Protein AF-A0A447JJH2-F1 (afdb_monomer_lite)

Organism: NCBI:txid1962639

Sequence (169 aa):
MGEGSPFNAASRIVVDKERYEVIAGVNIPMLVETFMARDDDPSFDELVALAVETGREGVKALKAETGRKSRASASRRRAKSGRTGKTDGPNDYMVIGLARIDDRLIHGQVATRWTKETNVSRIIVVSDEVAADTVRKTLLTQVAPPGVTAHVVDVAKMIRVYNNPKIRR

Secondary structure (DSSP, 8-state):
-----HHHHHHHHHTT-TT-----S--HHHHHHHHHHGGG---HHHHHHHHHHHHHHT---TTTSS-----------------------S--S---S-----TT-S-HHHHHHHHHHHT-SEEEEE-HHHHH-HHHHHHHHHTPPTT-EEEEE-HHHHHHHHT-GGG--

Radius of gyration: 22.69 Å; chains: 1; bounding box: 54×51×57 Å

InterPro domains:
  IPR004701 Phosphotransferase system, mannose-type IIA component [PF03610] (1-50)
  IPR004701 Phosphotransferase system, mannose-type IIA component [PS51096] (1-59)
  IPR004720 Phosphotransferase system, sorbose subfamily IIB component [PF03830] (96-167)
  IPR004720 Phosphotransferase system, sorbose subfamily IIB component [PS51101] (92-169)
  IPR036662 Phosphotransferase system, mannose-type IIA component superfamily [G3DSA:3.40.50.510] (1-67)
  IPR036662 Phosphotransferase system, mannose-type IIA component superfamily [SSF53062] (2-64)
  IPR036667 Phosphotransferase system, sorbose subfamily IIB component superfamily [G3DSA:3.40.35.10] (91-169)
  IPR036667 Phosphotransferase system, sorbose subfamily IIB component superfamily [SSF52728] (94-167)
  IPR051471 Bacterial PTS system sugar-specific components [PTHR33799] (4-134)

Structure (mmCIF, N/CA/C/O backbone):
data_AF-A0A447JJH2-F1
#
_entry.id   AF-A0A447JJH2-F1
#
loop_
_atom_site.group_PDB
_atom_site.id
_atom_site.type_symbol
_atom_site.label_atom_id
_atom_site.label_alt_id
_atom_site.label_comp_id
_atom_site.label_asym_id
_atom_site.label_entity_id
_atom_site.label_seq_id
_atom_site.pdbx_PDB_ins_code
_atom_site.Cartn_x
_atom_site.Cartn_y
_atom_site.Cartn_z
_atom_site.occupancy
_atom_site.B_iso_or_equiv
_atom_site.auth_seq_id
_atom_site.auth_comp_id
_atom_site.auth_asym_id
_atom_site.auth_atom_id
_atom_site.pdbx_PDB_model_num
ATOM 1 N N . MET A 1 1 ? 24.616 -3.544 -2.558 1.00 40.91 1 MET A N 1
ATOM 2 C CA . MET A 1 1 ? 24.783 -2.644 -3.723 1.00 40.91 1 MET A CA 1
ATOM 3 C C . MET A 1 1 ? 23.433 -1.981 -3.942 1.00 40.91 1 MET A C 1
ATOM 5 O O . MET A 1 1 ? 22.454 -2.704 -4.018 1.00 40.91 1 MET A O 1
ATOM 9 N N . GLY A 1 2 ? 23.353 -0.654 -3.832 1.00 50.44 2 GLY A N 1
ATOM 10 C CA . GLY A 1 2 ? 22.104 0.053 -3.523 1.00 50.44 2 GLY A CA 1
ATOM 11 C C . GLY A 1 2 ? 20.998 -0.124 -4.564 1.00 50.44 2 GLY A C 1
ATOM 12 O O . GLY A 1 2 ? 21.168 0.253 -5.723 1.00 50.44 2 GLY A O 1
ATOM 13 N N . GLU A 1 3 ? 19.850 -0.643 -4.132 1.00 48.28 3 GLU A N 1
ATOM 14 C CA . GLU A 1 3 ? 18.594 -0.515 -4.868 1.00 48.28 3 GLU A CA 1
ATOM 15 C C . GLU A 1 3 ? 18.238 0.973 -4.940 1.00 48.28 3 GLU A C 1
ATOM 17 O O . GLU A 1 3 ? 17.760 1.583 -3.984 1.00 48.28 3 GLU A O 1
ATOM 22 N N . GLY A 1 4 ? 18.555 1.595 -6.075 1.00 58.91 4 GLY A N 1
ATOM 23 C CA . GLY A 1 4 ? 18.011 2.904 -6.411 1.00 58.91 4 GLY A CA 1
ATOM 24 C C . GLY A 1 4 ? 16.484 2.839 -6.491 1.00 58.91 4 GLY A C 1
ATOM 25 O O . GLY A 1 4 ? 15.917 1.763 -6.668 1.00 58.91 4 GLY A O 1
ATOM 26 N N . SER A 1 5 ? 15.828 4.000 -6.394 1.00 79.38 5 SER A N 1
ATOM 27 C CA . SER A 1 5 ? 14.392 4.152 -6.687 1.00 79.38 5 SER A CA 1
ATOM 28 C C . SER A 1 5 ? 13.986 3.319 -7.917 1.00 79.38 5 SER A C 1
ATOM 30 O O . SER A 1 5 ? 14.787 3.250 -8.854 1.00 79.38 5 SER A O 1
ATOM 32 N N . PRO A 1 6 ? 12.768 2.741 -7.979 1.00 79.12 6 PRO A N 1
ATOM 33 C CA . PRO A 1 6 ? 12.271 2.042 -9.167 1.00 79.12 6 PRO A CA 1
ATOM 34 C C . PRO A 1 6 ? 12.514 2.810 -10.473 1.00 79.12 6 PRO A C 1
ATOM 36 O O . PRO A 1 6 ? 12.850 2.205 -11.484 1.00 79.12 6 PRO A O 1
ATOM 39 N N . PHE A 1 7 ? 12.456 4.147 -10.422 1.00 83.06 7 PHE A N 1
ATOM 40 C CA . PHE A 1 7 ? 12.851 5.020 -11.526 1.00 83.06 7 PHE A CA 1
ATOM 41 C C . PHE A 1 7 ? 14.326 4.840 -11.915 1.00 83.06 7 PHE A C 1
ATOM 43 O O . PHE A 1 7 ? 14.614 4.488 -13.046 1.00 83.06 7 PHE A O 1
ATOM 50 N N . ASN A 1 8 ? 15.262 4.965 -10.970 1.00 81.88 8 ASN A N 1
ATOM 51 C CA . ASN A 1 8 ? 16.701 4.792 -11.217 1.00 81.88 8 ASN A CA 1
ATOM 52 C C . ASN A 1 8 ? 17.061 3.374 -11.690 1.00 81.88 8 ASN A C 1
ATOM 54 O O . ASN A 1 8 ? 18.052 3.190 -12.396 1.00 81.88 8 ASN A O 1
ATOM 58 N N . ALA A 1 9 ? 16.300 2.363 -11.263 1.00 83.38 9 ALA A N 1
ATOM 59 C CA . ALA A 1 9 ? 16.456 0.997 -11.747 1.00 83.38 9 ALA A CA 1
ATOM 60 C C . ALA A 1 9 ? 15.961 0.852 -13.195 1.00 83.38 9 ALA A C 1
ATOM 62 O O . ALA A 1 9 ? 16.677 0.283 -14.016 1.00 83.38 9 ALA A O 1
ATOM 63 N 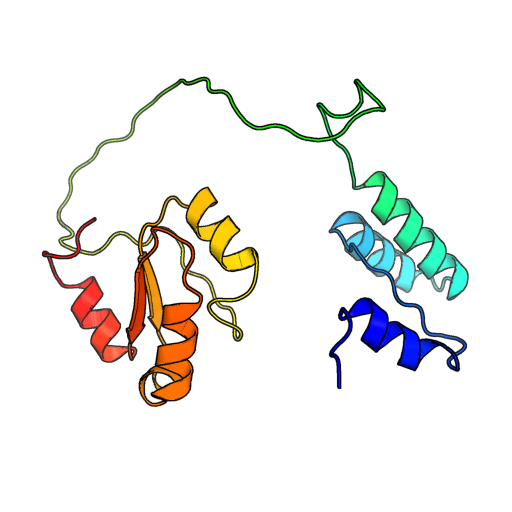N . ALA A 1 10 ? 14.793 1.417 -13.512 1.00 84.00 10 ALA A N 1
ATOM 64 C CA . ALA A 1 10 ? 14.213 1.405 -14.851 1.00 84.00 10 ALA A CA 1
ATOM 65 C C . ALA A 1 10 ? 15.017 2.252 -15.852 1.00 84.00 10 ALA A C 1
ATOM 67 O O . ALA A 1 10 ? 15.236 1.803 -16.973 1.00 84.00 10 ALA A O 1
ATOM 68 N N . SER A 1 11 ? 15.543 3.415 -15.449 1.00 84.75 11 SER A N 1
ATOM 69 C CA . SER A 1 11 ? 16.328 4.293 -16.328 1.00 84.75 11 SER A CA 1
ATOM 70 C C . SER A 1 11 ? 17.536 3.576 -16.923 1.00 84.75 11 SER A C 1
ATOM 72 O O . SER A 1 11 ? 17.813 3.750 -18.100 1.00 84.75 11 SER A O 1
ATOM 74 N N . ARG A 1 12 ? 18.211 2.706 -16.155 1.00 83.00 12 ARG A N 1
ATOM 75 C CA . ARG A 1 12 ? 19.359 1.917 -16.644 1.00 83.00 12 ARG A CA 1
ATOM 76 C C . ARG A 1 12 ? 19.000 0.912 -17.740 1.00 83.00 12 ARG A C 1
ATOM 78 O O . ARG A 1 12 ? 19.875 0.517 -18.493 1.00 83.00 12 ARG A O 1
ATOM 85 N N . ILE A 1 13 ? 17.745 0.474 -17.798 1.00 83.25 13 ILE A N 1
ATOM 86 C CA . ILE A 1 13 ? 17.260 -0.517 -18.769 1.00 83.25 13 ILE A CA 1
ATOM 87 C C . ILE A 1 13 ? 16.830 0.163 -20.076 1.00 83.25 13 ILE A C 1
ATOM 89 O O . ILE A 1 13 ? 16.805 -0.479 -21.126 1.00 83.25 13 ILE A O 1
ATOM 93 N N . VAL A 1 14 ? 16.475 1.446 -20.004 1.00 86.44 14 VAL A N 1
ATOM 94 C CA . VAL A 1 14 ? 15.892 2.201 -21.117 1.00 86.44 14 VAL A CA 1
ATOM 95 C C . VAL A 1 14 ? 16.936 2.949 -21.951 1.00 86.44 14 VAL A C 1
ATOM 97 O O . VAL A 1 14 ? 16.672 3.191 -23.121 1.00 86.44 14 VAL A O 1
ATOM 100 N N . VAL A 1 15 ? 18.136 3.218 -21.411 1.00 78.56 15 VAL A N 1
ATOM 101 C CA . VAL A 1 15 ? 19.206 3.977 -22.104 1.00 78.56 15 VAL A CA 1
ATOM 102 C C . VAL A 1 15 ? 19.483 3.486 -23.532 1.00 78.56 15 VAL A C 1
ATOM 104 O O . VAL A 1 15 ? 19.649 4.310 -24.423 1.00 78.56 15 VAL A O 1
ATOM 107 N N . ASP A 1 16 ? 19.477 2.171 -23.762 1.00 81.06 16 ASP A N 1
ATOM 108 C CA . ASP A 1 16 ? 19.840 1.574 -25.057 1.00 81.06 16 ASP A CA 1
ATOM 109 C C . ASP A 1 16 ? 18.623 1.058 -25.852 1.00 81.06 16 ASP A C 1
ATOM 111 O O . ASP A 1 16 ? 18.748 0.160 -26.689 1.00 81.06 16 ASP A O 1
ATOM 115 N N . LYS A 1 17 ? 17.413 1.559 -25.567 1.00 85.44 17 LYS A N 1
ATOM 116 C CA . LYS A 1 17 ? 16.177 1.084 -26.203 1.00 85.44 17 LYS A CA 1
ATOM 117 C C . LYS A 1 17 ? 15.364 2.224 -26.808 1.00 85.44 17 LYS A C 1
ATOM 119 O O . LYS A 1 17 ? 14.672 2.943 -26.103 1.00 85.44 17 LYS A O 1
ATOM 124 N N . GLU A 1 18 ? 15.343 2.285 -28.137 1.00 82.81 18 GLU A N 1
ATOM 125 C CA . GLU A 1 18 ? 14.717 3.373 -28.910 1.00 82.81 18 GLU A CA 1
ATOM 126 C C . GLU A 1 18 ? 13.196 3.535 -28.726 1.00 82.81 18 GLU A C 1
ATOM 128 O O . GLU A 1 18 ? 12.665 4.598 -29.011 1.00 82.81 18 GLU A O 1
ATOM 133 N N . ARG A 1 19 ? 12.473 2.502 -28.272 1.00 88.69 19 ARG A N 1
ATOM 134 C CA . ARG A 1 19 ? 11.003 2.547 -28.079 1.00 88.69 19 ARG A CA 1
ATOM 135 C C . ARG A 1 19 ? 10.579 2.350 -26.629 1.00 88.69 19 ARG A C 1
ATOM 137 O O . ARG A 1 19 ? 9.601 1.658 -26.345 1.00 88.69 19 ARG A O 1
ATOM 144 N N . TYR A 1 20 ? 11.397 2.833 -25.705 1.00 91.50 20 TYR A N 1
ATOM 145 C CA . TYR A 1 20 ? 11.160 2.710 -24.276 1.00 91.50 20 TYR A CA 1
ATOM 146 C C . TYR A 1 20 ? 11.325 4.085 -23.636 1.00 91.50 20 TYR A C 1
ATOM 148 O O . TYR A 1 20 ? 12.248 4.818 -23.960 1.00 91.50 20 TYR A O 1
ATOM 156 N N . GLU A 1 21 ? 10.434 4.414 -22.706 1.00 92.81 21 GLU A N 1
ATOM 157 C CA . GLU A 1 21 ? 10.499 5.632 -21.902 1.00 92.81 21 GLU A CA 1
ATOM 158 C C . GLU A 1 21 ? 10.053 5.295 -20.473 1.00 92.81 21 GLU A C 1
ATOM 160 O O . GLU A 1 21 ? 9.203 4.424 -20.257 1.00 92.81 21 GLU A O 1
ATOM 165 N N . VAL A 1 22 ? 10.647 5.958 -19.482 1.00 91.88 22 VAL A N 1
ATOM 166 C CA . VAL A 1 22 ? 10.318 5.802 -18.064 1.00 91.88 22 VAL A CA 1
ATOM 167 C C . VAL A 1 22 ? 9.690 7.088 -17.550 1.00 91.88 22 VAL A C 1
ATOM 169 O O . VAL A 1 22 ? 10.373 8.065 -17.254 1.00 91.88 22 VAL A O 1
ATOM 172 N N . ILE A 1 23 ? 8.380 7.054 -17.322 1.00 90.06 23 ILE A N 1
ATOM 173 C CA . ILE A 1 23 ? 7.645 8.168 -16.719 1.00 90.06 23 ILE A CA 1
ATOM 174 C C . ILE A 1 23 ? 7.321 7.825 -15.261 1.00 90.06 23 ILE A C 1
ATOM 176 O O . ILE A 1 23 ? 6.714 6.797 -14.957 1.00 90.06 23 ILE A O 1
ATOM 180 N N . ALA A 1 24 ? 7.731 8.692 -14.334 1.00 89.06 24 ALA A N 1
ATOM 181 C CA . ALA A 1 24 ? 7.374 8.598 -12.920 1.00 89.06 24 ALA A CA 1
ATOM 182 C C . ALA A 1 24 ? 6.208 9.538 -12.574 1.00 89.06 24 ALA A C 1
ATOM 184 O O . ALA A 1 24 ? 5.974 10.534 -13.250 1.00 89.06 24 ALA A O 1
ATOM 185 N N . GLY A 1 25 ? 5.504 9.256 -11.473 1.00 88.56 25 GLY A N 1
ATOM 186 C CA . GLY A 1 25 ? 4.407 10.117 -11.006 1.00 88.56 25 GLY A CA 1
ATOM 187 C C . GLY A 1 25 ? 3.087 9.921 -11.757 1.00 88.56 25 GLY A C 1
ATOM 188 O O . GLY A 1 25 ? 2.289 10.851 -11.837 1.00 88.56 25 GLY A O 1
ATOM 189 N N . VAL A 1 26 ? 2.865 8.713 -12.282 1.00 91.25 26 VAL A N 1
ATOM 190 C CA . VAL A 1 26 ? 1.656 8.312 -13.014 1.00 91.25 26 VAL A CA 1
ATOM 191 C C . VAL A 1 26 ? 0.376 8.647 -12.241 1.00 91.25 26 VAL A C 1
ATOM 193 O O . VAL A 1 26 ? 0.283 8.432 -11.028 1.00 91.25 26 VAL A O 1
ATOM 196 N N . ASN A 1 27 ? -0.632 9.138 -12.962 1.00 90.38 27 ASN A N 1
ATOM 197 C CA . ASN A 1 27 ? -1.968 9.416 -12.444 1.00 90.38 27 ASN A CA 1
ATOM 198 C C . ASN A 1 27 ? -3.061 8.920 -13.408 1.00 90.38 27 ASN A C 1
ATOM 200 O O . ASN A 1 27 ? -2.769 8.442 -14.500 1.00 90.38 27 ASN A O 1
ATOM 204 N N . ILE A 1 28 ? -4.323 8.971 -12.968 1.00 92.56 28 ILE A N 1
ATOM 205 C CA . ILE A 1 28 ? -5.451 8.404 -13.725 1.00 92.56 28 ILE A CA 1
ATOM 206 C C . ILE A 1 28 ? -5.643 9.085 -15.094 1.00 92.56 28 ILE A C 1
ATOM 208 O O . ILE A 1 28 ? -5.740 8.340 -16.064 1.00 92.56 28 ILE A O 1
ATOM 212 N N . PRO A 1 29 ? -5.653 10.431 -15.219 1.00 83.88 29 PRO A N 1
ATOM 213 C CA . PRO A 1 29 ? -5.748 11.093 -16.525 1.00 83.88 29 PRO A CA 1
ATOM 214 C C . PRO A 1 29 ? -4.679 10.628 -17.514 1.00 83.88 29 PRO A C 1
ATOM 216 O O . PRO A 1 29 ? -5.019 10.235 -18.621 1.00 83.88 29 PRO A O 1
ATOM 219 N N . MET A 1 30 ? -3.416 10.554 -17.078 1.00 93.38 30 MET A N 1
ATOM 220 C CA . MET A 1 30 ? -2.322 10.023 -17.895 1.00 93.38 30 MET A CA 1
ATOM 221 C C . MET A 1 30 ? -2.626 8.612 -18.415 1.00 93.38 30 MET A C 1
ATOM 223 O O . MET A 1 30 ? -2.492 8.352 -19.602 1.00 93.38 30 MET A O 1
ATOM 227 N N . LEU A 1 31 ? -3.064 7.693 -17.548 1.00 93.12 31 LEU A N 1
ATOM 228 C CA . LEU A 1 31 ? -3.338 6.311 -17.961 1.00 93.12 31 LEU A CA 1
ATOM 229 C C . LEU A 1 31 ? -4.517 6.197 -18.929 1.00 93.12 31 LEU A C 1
ATOM 231 O O . LEU A 1 31 ? -4.459 5.392 -19.853 1.00 93.12 31 LEU A O 1
ATOM 235 N N . VAL A 1 32 ? -5.586 6.959 -18.694 1.00 82.94 32 VAL A N 1
ATOM 236 C CA . VAL A 1 32 ? -6.797 6.908 -19.520 1.00 82.94 32 VAL A CA 1
ATOM 237 C C . VAL A 1 32 ? -6.518 7.491 -20.902 1.00 82.94 32 VAL A C 1
ATOM 239 O O . VAL A 1 32 ? -6.773 6.817 -21.894 1.00 82.94 32 VAL A O 1
ATOM 242 N N . GLU A 1 33 ? -5.923 8.681 -20.969 1.00 81.06 33 GLU A N 1
ATOM 243 C CA . GLU A 1 33 ? -5.652 9.367 -22.237 1.00 81.06 33 GLU A CA 1
ATOM 244 C C . GLU A 1 33 ? -4.609 8.621 -23.077 1.00 81.06 33 GLU A C 1
ATOM 246 O O . GLU A 1 33 ? -4.831 8.379 -24.260 1.00 81.06 33 GLU A O 1
ATOM 251 N N . THR A 1 34 ? -3.508 8.152 -22.473 1.00 89.88 34 THR A N 1
ATOM 252 C CA . THR A 1 34 ? -2.508 7.346 -23.197 1.00 89.88 34 THR A CA 1
ATOM 253 C C . THR A 1 34 ? -3.091 6.023 -23.702 1.00 89.88 34 THR A C 1
ATOM 255 O O . THR A 1 34 ? -2.720 5.569 -24.781 1.00 89.88 34 THR A O 1
ATOM 258 N N . PHE A 1 35 ? -4.000 5.389 -22.952 1.00 90.44 35 PHE A N 1
ATOM 259 C CA . PHE A 1 35 ? -4.642 4.148 -23.393 1.00 90.44 35 PHE A CA 1
ATOM 260 C C . PHE A 1 35 ? -5.642 4.381 -24.529 1.00 90.44 35 PHE A C 1
ATOM 262 O O . PHE A 1 35 ? -5.692 3.567 -25.444 1.00 90.44 35 PHE A O 1
ATOM 269 N N . MET A 1 36 ? -6.407 5.475 -24.481 1.00 79.50 36 MET A N 1
ATOM 270 C CA . MET A 1 36 ? -7.360 5.835 -25.534 1.00 79.50 36 MET A CA 1
ATOM 271 C C . MET A 1 36 ? -6.648 6.240 -26.825 1.00 79.50 36 MET A C 1
ATOM 273 O O . MET A 1 36 ? -6.976 5.717 -27.882 1.00 79.50 36 MET A O 1
ATOM 277 N N . ALA A 1 37 ? -5.624 7.092 -26.732 1.00 81.69 37 ALA A N 1
ATOM 278 C CA . ALA A 1 37 ? -4.876 7.557 -27.897 1.00 81.69 37 ALA A CA 1
ATOM 279 C C . ALA A 1 37 ? -4.093 6.439 -28.594 1.00 81.69 37 ALA A C 1
ATOM 281 O O . ALA A 1 37 ? -3.826 6.531 -29.784 1.00 81.69 37 ALA A O 1
ATOM 282 N N . ARG A 1 38 ? -3.728 5.365 -27.882 1.00 88.06 38 ARG A N 1
ATOM 283 C CA . ARG A 1 38 ? -3.007 4.226 -28.469 1.00 88.06 38 ARG A CA 1
ATOM 284 C C . ARG A 1 38 ? -3.748 3.606 -29.658 1.00 88.06 38 ARG A C 1
ATOM 286 O O . ARG A 1 38 ? -3.097 3.095 -30.563 1.00 88.06 38 ARG A O 1
ATOM 293 N N . ASP A 1 39 ? -5.077 3.612 -29.639 1.00 85.31 39 ASP A N 1
ATOM 294 C CA . ASP A 1 39 ? -5.879 2.954 -30.671 1.00 85.31 39 ASP A CA 1
ATOM 295 C C . ASP A 1 39 ? -5.977 3.801 -31.968 1.00 85.31 39 ASP A C 1
ATOM 297 O O . ASP A 1 39 ? -6.411 3.282 -32.996 1.00 85.31 39 ASP A O 1
ATOM 301 N N . ASP A 1 40 ? -5.482 5.048 -31.950 1.00 82.88 40 ASP A N 1
ATOM 302 C CA . ASP A 1 40 ? -5.451 5.992 -33.084 1.00 82.88 40 ASP A CA 1
ATOM 303 C C . ASP A 1 40 ? -4.101 6.003 -33.850 1.00 82.88 40 ASP A C 1
ATOM 305 O O . ASP A 1 40 ? -3.798 6.949 -34.575 1.00 82.88 40 ASP A O 1
ATOM 309 N N . ASP A 1 41 ? -3.278 4.961 -33.681 1.00 84.69 41 ASP A N 1
ATOM 310 C CA . ASP A 1 41 ? -1.937 4.782 -34.286 1.00 84.69 41 ASP A CA 1
ATOM 311 C C . ASP A 1 41 ? -0.958 5.984 -34.165 1.00 84.69 41 ASP A C 1
ATOM 313 O O . ASP A 1 41 ? -0.305 6.364 -35.142 1.00 84.69 41 ASP A O 1
ATOM 317 N N . PRO A 1 42 ? -0.813 6.611 -32.981 1.00 87.44 42 PRO A N 1
ATOM 318 C CA . PRO A 1 42 ? 0.171 7.667 -32.766 1.00 87.44 42 PRO A CA 1
ATOM 319 C C . PRO A 1 42 ? 1.603 7.120 -32.793 1.00 87.44 42 PRO A C 1
ATOM 321 O O . PRO A 1 42 ? 1.879 5.970 -32.430 1.00 87.44 42 PRO A O 1
ATOM 324 N N . SER A 1 43 ? 2.558 7.982 -33.135 1.00 94.06 43 SER A N 1
ATOM 325 C CA . SER A 1 43 ? 3.973 7.668 -32.956 1.00 94.06 43 SER A CA 1
ATOM 326 C C . SER A 1 43 ? 4.332 7.518 -31.471 1.00 94.06 43 SER A C 1
ATOM 328 O O . SER A 1 43 ? 3.649 8.008 -30.567 1.00 94.06 43 SER A O 1
ATOM 330 N N . PHE A 1 44 ? 5.447 6.835 -31.202 1.00 93.19 44 PHE A N 1
ATOM 331 C CA . PHE A 1 44 ? 5.935 6.629 -29.838 1.00 93.19 44 PHE A CA 1
ATOM 332 C C . PHE A 1 44 ? 6.171 7.957 -29.098 1.00 93.19 44 PHE A C 1
ATOM 334 O O . PHE A 1 44 ? 5.742 8.107 -27.953 1.00 93.19 44 PHE A O 1
ATOM 341 N N . ASP A 1 45 ? 6.784 8.932 -29.771 1.00 93.50 45 ASP A N 1
ATOM 342 C CA . ASP A 1 45 ? 7.077 10.247 -29.194 1.00 93.50 45 ASP A CA 1
ATOM 343 C C . ASP A 1 45 ? 5.795 11.044 -28.905 1.00 93.50 45 ASP A C 1
ATOM 345 O O . ASP A 1 45 ? 5.706 11.724 -27.881 1.00 93.50 45 ASP A O 1
ATOM 349 N N . GLU A 1 46 ? 4.769 10.915 -29.754 1.00 89.12 46 GLU A N 1
ATOM 350 C CA . GLU A 1 46 ? 3.454 11.531 -29.535 1.00 89.12 46 GLU A CA 1
ATOM 351 C C . GLU A 1 46 ? 2.745 10.939 -28.310 1.00 89.12 46 GLU A C 1
ATOM 353 O O . GLU A 1 46 ? 2.200 11.685 -27.494 1.00 89.12 46 GLU A O 1
ATOM 358 N N . LEU A 1 47 ? 2.815 9.617 -28.112 1.00 92.25 47 LEU A N 1
ATOM 359 C CA . LEU A 1 47 ? 2.273 8.968 -26.911 1.00 92.25 47 LEU A CA 1
ATOM 360 C C . LEU A 1 47 ? 2.990 9.410 -25.633 1.00 92.25 47 LEU A C 1
ATOM 362 O O . LEU A 1 47 ? 2.340 9.630 -24.607 1.00 92.25 47 LEU A O 1
ATOM 366 N N . VAL A 1 48 ? 4.318 9.548 -25.681 1.00 95.06 48 VAL A N 1
ATOM 367 C CA . VAL A 1 48 ? 5.119 10.030 -24.546 1.00 95.06 48 VAL A CA 1
ATOM 368 C C . VAL A 1 48 ? 4.760 11.477 -24.211 1.00 95.06 48 VAL A C 1
ATOM 370 O O . VAL A 1 48 ? 4.520 11.793 -23.041 1.00 95.06 48 VAL A O 1
ATOM 373 N N . ALA A 1 49 ? 4.677 12.349 -25.219 1.00 92.56 49 ALA A N 1
ATOM 374 C CA . ALA A 1 49 ? 4.300 13.747 -25.038 1.00 92.56 49 ALA A CA 1
ATOM 375 C C . ALA A 1 49 ? 2.905 13.876 -24.405 1.00 92.56 49 ALA A C 1
ATOM 377 O O . ALA A 1 49 ? 2.758 14.558 -23.386 1.00 92.56 49 ALA A O 1
ATOM 378 N N . LEU A 1 50 ? 1.921 13.138 -24.931 1.00 88.50 50 LEU A N 1
ATOM 379 C CA . LEU A 1 50 ? 0.557 13.104 -24.404 1.00 88.50 50 LEU A CA 1
ATOM 380 C C . LEU A 1 50 ? 0.522 12.631 -22.944 1.00 88.50 50 LEU A C 1
ATOM 382 O O . LEU A 1 50 ? -0.134 13.253 -22.106 1.00 88.50 50 LEU A O 1
ATOM 386 N N . ALA A 1 51 ? 1.243 11.556 -22.611 1.00 92.56 51 ALA A N 1
ATOM 387 C CA . ALA A 1 51 ? 1.306 11.033 -21.246 1.00 92.56 51 ALA A CA 1
ATOM 388 C C . ALA A 1 51 ? 1.858 12.079 -20.259 1.00 92.56 51 ALA A C 1
ATOM 390 O O . ALA A 1 51 ? 1.308 12.287 -19.173 1.00 92.56 51 ALA A O 1
ATOM 391 N N . VAL A 1 52 ? 2.940 12.773 -20.627 1.00 95.62 52 VAL A N 1
ATOM 392 C CA . VAL A 1 52 ? 3.557 13.801 -19.775 1.00 95.62 52 VAL A CA 1
ATOM 393 C C . VAL A 1 52 ? 2.644 15.018 -19.617 1.00 95.62 52 VAL A C 1
ATOM 395 O O . VAL A 1 52 ? 2.521 15.542 -18.506 1.00 95.62 52 VAL A O 1
ATOM 398 N N . GLU A 1 53 ? 2.006 15.473 -20.693 1.00 89.38 53 GLU A N 1
ATOM 399 C CA . GLU A 1 53 ? 1.114 16.635 -20.687 1.00 89.38 53 GLU A CA 1
ATOM 400 C C . GLU A 1 53 ? -0.127 16.389 -19.823 1.00 89.38 53 GLU A C 1
ATOM 402 O O . GLU A 1 53 ? -0.321 17.067 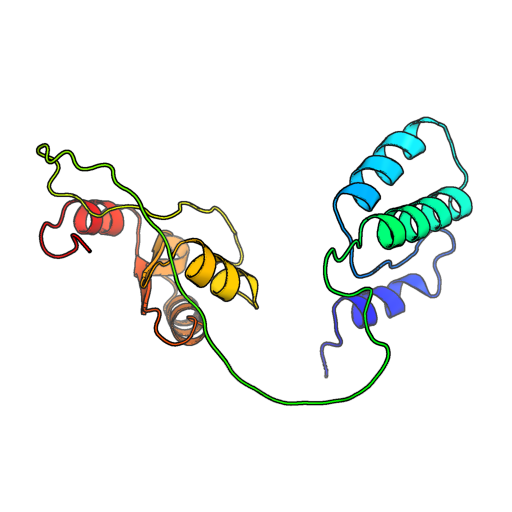-18.809 1.00 89.38 53 GLU A O 1
ATOM 407 N N . THR A 1 54 ? -0.894 15.345 -20.137 1.00 85.06 54 THR A N 1
ATOM 408 C CA . THR A 1 54 ? -2.103 14.950 -19.390 1.00 85.06 54 THR A CA 1
ATOM 409 C C . THR A 1 54 ? -1.786 14.640 -17.926 1.00 85.06 54 THR A C 1
ATOM 411 O O . THR A 1 54 ? -2.524 15.020 -17.010 1.00 85.06 54 THR A O 1
ATOM 414 N N . GLY A 1 55 ? -0.625 14.029 -17.677 1.00 89.69 55 GLY A N 1
ATOM 415 C CA . GLY A 1 55 ? -0.087 13.808 -16.345 1.00 89.69 55 GLY A CA 1
ATOM 416 C C . GLY A 1 55 ? 0.109 15.101 -15.560 1.00 89.69 55 GLY A C 1
ATOM 417 O O . GLY A 1 55 ? -0.280 15.172 -14.394 1.00 89.69 55 GLY A O 1
ATOM 418 N N . ARG A 1 56 ? 0.680 16.141 -16.173 1.00 90.19 56 ARG A N 1
ATOM 419 C CA . ARG A 1 56 ? 0.891 17.446 -15.525 1.00 90.19 56 ARG A CA 1
ATOM 420 C C . ARG A 1 56 ? -0.422 18.182 -15.291 1.00 90.19 56 ARG A C 1
ATOM 422 O O . ARG A 1 56 ? -0.625 18.705 -14.196 1.00 90.19 56 ARG A O 1
ATOM 429 N N . GLU A 1 57 ? -1.316 18.193 -16.273 1.00 83.62 57 GLU A N 1
ATOM 430 C CA . GLU A 1 57 ? -2.620 18.858 -16.171 1.00 83.62 57 GLU A CA 1
ATOM 431 C C . GLU A 1 57 ? -3.550 18.206 -15.144 1.00 83.62 57 GLU A C 1
ATOM 433 O O . GLU A 1 57 ? -4.335 18.891 -14.480 1.00 83.62 57 GLU A O 1
ATOM 438 N N . GLY A 1 58 ? -3.434 16.887 -14.966 1.00 82.12 58 GLY A N 1
ATOM 439 C CA . GLY A 1 58 ? -4.167 16.128 -13.956 1.00 82.12 58 GLY A CA 1
ATOM 440 C C . GLY A 1 58 ? -3.796 16.494 -12.514 1.00 82.12 58 GLY A C 1
ATOM 441 O O . GLY A 1 58 ? -4.557 16.206 -11.586 1.00 82.12 58 GLY A O 1
ATOM 442 N N . VAL A 1 59 ? -2.658 17.160 -12.293 1.00 87.00 59 VAL A N 1
ATOM 443 C CA . VAL A 1 59 ? -2.214 17.601 -10.965 1.00 87.00 59 VAL A CA 1
ATOM 444 C C . VAL A 1 59 ? -2.740 19.007 -10.685 1.00 87.00 59 VAL A C 1
ATOM 446 O O . VAL A 1 59 ? -2.075 20.012 -10.922 1.00 87.00 59 VAL A O 1
ATOM 449 N N . LYS A 1 60 ? -3.949 19.080 -10.119 1.00 79.50 60 LYS A N 1
ATOM 450 C CA . LYS A 1 60 ? -4.571 20.339 -9.685 1.00 79.50 60 LYS A CA 1
ATOM 451 C C . LYS A 1 60 ? -4.644 20.410 -8.169 1.00 79.50 60 LYS A C 1
ATOM 453 O O . LYS A 1 60 ? -5.083 19.475 -7.502 1.00 79.50 60 LYS A O 1
ATOM 458 N N . ALA A 1 61 ? -4.256 21.549 -7.614 1.00 73.25 61 ALA A N 1
ATOM 459 C CA . ALA A 1 61 ? -4.303 21.786 -6.182 1.00 73.25 61 ALA A CA 1
ATOM 460 C C . ALA A 1 61 ? -5.121 23.043 -5.887 1.00 73.25 61 ALA A C 1
ATOM 462 O O . ALA A 1 61 ? -4.625 24.160 -5.976 1.00 73.25 61 ALA A O 1
ATOM 463 N N . LEU A 1 62 ? -6.366 22.839 -5.448 1.00 54.34 62 LEU A N 1
ATOM 464 C CA . LEU A 1 62 ? -7.359 23.889 -5.172 1.00 54.34 62 LEU A CA 1
ATOM 465 C C . LEU A 1 62 ? -6.889 24.971 -4.174 1.00 54.34 62 LEU A C 1
ATOM 467 O O . LEU A 1 62 ? -7.483 26.038 -4.085 1.00 54.34 62 LEU A O 1
ATOM 471 N N . LYS A 1 63 ? -5.841 24.697 -3.389 1.00 64.62 63 LYS A N 1
ATOM 472 C CA . LYS A 1 63 ? -5.291 25.613 -2.375 1.00 64.62 63 LYS A CA 1
ATOM 473 C C . LYS A 1 63 ? -3.807 25.945 -2.563 1.00 64.62 63 LYS A C 1
ATOM 475 O O . LYS A 1 63 ? -3.257 26.647 -1.723 1.00 64.62 63 LYS A O 1
ATOM 480 N N . ALA A 1 64 ? -3.141 25.423 -3.597 1.00 62.12 64 ALA A N 1
ATOM 481 C CA . ALA A 1 64 ? -1.689 25.579 -3.753 1.00 62.12 64 ALA A CA 1
ATOM 482 C C . ALA A 1 64 ? -1.273 26.705 -4.715 1.00 62.12 64 ALA A C 1
ATOM 484 O O . ALA A 1 64 ? -0.082 26.984 -4.825 1.00 62.12 64 ALA A O 1
ATOM 485 N N . GLU A 1 65 ? -2.216 27.385 -5.375 1.00 57.47 65 GLU A N 1
ATOM 486 C CA . GLU A 1 65 ? -1.891 28.504 -6.277 1.00 57.47 65 GLU A CA 1
ATOM 487 C C . GLU A 1 65 ? -1.482 29.796 -5.553 1.00 57.47 65 GLU A C 1
ATOM 489 O O . GLU A 1 65 ? -0.909 30.695 -6.164 1.00 57.47 65 GLU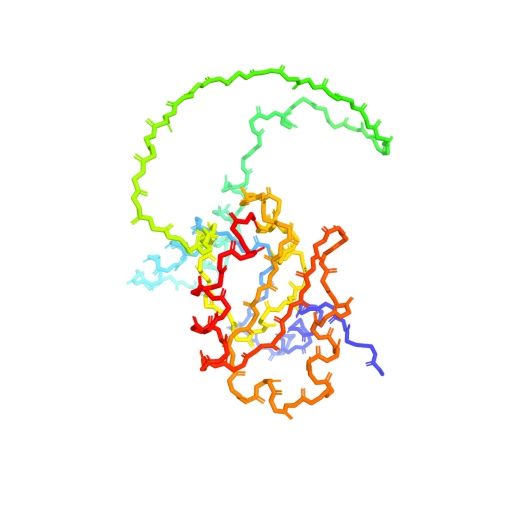 A O 1
ATOM 494 N N . THR A 1 66 ? -1.647 29.885 -4.233 1.00 48.47 66 THR A N 1
ATOM 495 C CA . THR A 1 66 ? -1.080 30.988 -3.451 1.00 48.47 66 THR A CA 1
ATOM 496 C C . THR A 1 66 ? 0.237 30.575 -2.800 1.00 48.47 66 THR A C 1
ATOM 498 O O . THR A 1 66 ? 0.256 30.117 -1.659 1.00 48.47 66 THR A O 1
ATOM 501 N N . GLY A 1 67 ? 1.350 30.794 -3.509 1.00 42.28 67 GLY A N 1
ATOM 502 C CA . GLY A 1 67 ? 2.647 31.035 -2.867 1.00 42.28 67 GLY A CA 1
ATOM 503 C C . GLY A 1 67 ? 3.793 30.101 -3.257 1.00 42.28 67 GLY A C 1
ATOM 504 O O . GLY A 1 67 ? 4.116 29.142 -2.560 1.00 42.28 67 GLY A O 1
ATOM 505 N N . ARG A 1 68 ? 4.546 30.494 -4.289 1.00 47.06 68 ARG A N 1
ATOM 506 C CA . ARG A 1 68 ? 5.975 30.163 -4.381 1.00 47.06 68 ARG A CA 1
ATOM 507 C C . ARG A 1 68 ? 6.717 30.833 -3.208 1.00 47.06 68 ARG A C 1
ATOM 509 O O . ARG A 1 68 ? 6.953 32.034 -3.272 1.00 47.06 68 ARG A O 1
ATOM 516 N N . LYS A 1 69 ? 7.098 30.052 -2.184 1.00 41.78 69 LYS A N 1
ATOM 517 C CA . LYS A 1 69 ? 8.404 30.019 -1.466 1.00 41.78 69 LYS A CA 1
ATOM 518 C C . LYS A 1 69 ? 8.286 29.567 0.007 1.00 41.78 69 LYS A C 1
ATOM 520 O O . LYS A 1 69 ? 7.487 30.078 0.778 1.00 41.78 69 LYS A O 1
ATOM 525 N N . SER A 1 70 ? 9.276 28.748 0.383 1.00 39.59 70 SER A N 1
ATOM 526 C CA . SER A 1 70 ? 9.860 28.507 1.719 1.00 39.59 70 SER A CA 1
ATOM 527 C C . SER A 1 70 ? 9.370 27.310 2.568 1.00 39.59 70 SER A C 1
ATOM 529 O O . SER A 1 70 ? 8.251 27.232 3.051 1.00 39.59 70 SER A O 1
ATOM 531 N N . ARG A 1 71 ? 10.308 26.356 2.678 1.00 41.44 71 ARG A N 1
ATOM 532 C CA . ARG A 1 71 ? 10.782 25.546 3.817 1.00 41.44 71 ARG A CA 1
ATOM 533 C C . ARG A 1 71 ? 9.964 25.534 5.130 1.00 41.44 71 ARG A C 1
ATOM 535 O O . ARG A 1 71 ? 9.748 26.575 5.724 1.00 41.44 71 ARG A O 1
ATOM 542 N N . ALA A 1 72 ? 9.741 24.303 5.618 1.00 42.97 72 ALA A N 1
ATOM 543 C CA . ALA A 1 72 ? 9.567 23.839 7.008 1.00 42.97 72 ALA A CA 1
ATOM 544 C C . ALA A 1 72 ? 8.575 24.567 7.943 1.00 42.97 72 ALA A C 1
ATOM 546 O O . ALA A 1 72 ? 8.764 25.730 8.263 1.00 42.97 72 ALA A O 1
ATOM 547 N N . SER A 1 73 ? 7.628 23.810 8.519 1.00 39.97 73 SER A N 1
ATOM 548 C CA . SER A 1 73 ? 7.232 23.829 9.947 1.00 39.97 73 SER A CA 1
ATOM 549 C C . SER A 1 73 ? 5.818 23.263 10.148 1.00 39.97 73 SER A C 1
ATOM 551 O O . SER A 1 73 ? 4.951 23.341 9.282 1.00 39.97 73 SER A O 1
ATOM 553 N N . ALA A 1 74 ? 5.626 22.659 11.315 1.00 42.81 74 ALA A N 1
ATOM 554 C CA . ALA A 1 74 ? 4.437 21.986 11.799 1.00 42.81 74 ALA A CA 1
ATOM 555 C C . ALA A 1 74 ? 3.301 22.928 12.263 1.00 42.81 74 ALA A C 1
ATOM 557 O O . ALA A 1 74 ? 3.528 24.075 12.633 1.00 42.81 74 ALA A O 1
ATOM 558 N N . SER A 1 75 ? 2.115 22.313 12.417 1.00 44.81 75 SER A N 1
ATOM 559 C CA . SER A 1 75 ? 0.981 22.686 13.292 1.00 44.81 75 SER A CA 1
ATOM 560 C C . SER A 1 75 ? 0.058 23.843 12.860 1.00 44.81 75 SER A C 1
ATOM 562 O O . SER A 1 75 ? 0.454 25.000 12.864 1.00 44.81 75 SER A O 1
ATOM 564 N N . ARG A 1 76 ? -1.250 23.567 12.667 1.00 42.56 76 ARG A N 1
ATOM 565 C CA . ARG A 1 76 ? -2.290 23.670 13.730 1.00 42.56 76 ARG A CA 1
ATOM 566 C C . ARG A 1 76 ? -3.738 23.552 13.188 1.00 42.56 76 ARG A C 1
ATOM 568 O O . ARG A 1 76 ? -4.153 24.278 12.300 1.00 42.56 76 ARG A O 1
ATOM 575 N N . ARG A 1 77 ? -4.490 22.637 13.821 1.00 45.38 77 ARG A N 1
ATOM 576 C CA . ARG A 1 77 ? -5.955 22.503 14.070 1.00 45.38 77 ARG A CA 1
ATOM 577 C C . ARG A 1 77 ? -6.972 23.419 13.347 1.00 45.38 77 ARG A C 1
ATOM 579 O O . ARG A 1 77 ? -6.936 24.627 13.549 1.00 45.38 77 ARG A O 1
ATOM 586 N N . ARG A 1 78 ? -8.096 22.812 12.907 1.00 34.88 78 ARG A N 1
ATOM 587 C CA . ARG A 1 78 ? -9.457 23.095 13.449 1.00 34.88 78 ARG A CA 1
ATOM 588 C C . ARG A 1 78 ? -10.533 22.060 13.046 1.00 34.88 78 ARG A C 1
ATOM 590 O O . ARG A 1 78 ? -10.521 21.543 11.940 1.00 34.88 78 ARG A O 1
ATOM 597 N N . ALA A 1 79 ? -11.436 21.802 14.000 1.00 36.00 79 ALA A N 1
ATOM 598 C CA . ALA A 1 79 ? -12.709 21.055 13.932 1.00 36.00 79 ALA A CA 1
ATOM 599 C C . ALA A 1 79 ? -13.819 21.902 13.245 1.00 36.00 79 ALA A C 1
ATOM 601 O O . ALA A 1 79 ? -13.573 23.085 13.028 1.00 36.00 79 ALA A O 1
ATOM 602 N N . LYS A 1 80 ? -15.050 21.490 12.888 1.00 37.50 80 LYS A N 1
ATOM 603 C CA . LYS A 1 80 ? -16.051 20.449 13.255 1.00 37.50 80 LYS A CA 1
ATOM 604 C C . LYS A 1 80 ? -16.933 20.200 11.995 1.00 37.50 80 LYS A C 1
ATOM 606 O O . LYS A 1 80 ? -16.920 21.047 11.113 1.00 37.50 80 LYS A O 1
ATOM 611 N N . SER A 1 81 ? -17.703 19.119 11.830 1.00 34.50 81 SER A N 1
ATOM 612 C CA . SER A 1 81 ? -19.106 18.924 12.288 1.00 34.50 81 SER A CA 1
ATOM 613 C C . SER A 1 81 ? -19.633 17.661 11.565 1.00 34.50 81 SER A C 1
ATOM 615 O O . SER A 1 81 ? -19.389 17.550 10.372 1.00 34.50 81 SER A O 1
ATOM 617 N N . GLY A 1 82 ? -20.142 16.608 12.227 1.00 28.89 82 GLY A N 1
ATOM 618 C CA . GLY A 1 82 ? -21.569 16.393 12.566 1.00 28.89 82 GLY A CA 1
ATOM 619 C C . GLY A 1 82 ? -22.396 16.018 11.316 1.00 28.89 82 GLY A C 1
ATOM 620 O O . GLY A 1 82 ? -22.450 16.829 10.408 1.00 28.89 82 GLY A O 1
ATOM 621 N N . ARG A 1 83 ? -23.085 14.870 11.180 1.00 37.06 83 ARG A N 1
ATOM 622 C CA . ARG A 1 83 ? -23.953 14.179 12.152 1.00 37.06 83 ARG A CA 1
ATOM 623 C C . ARG A 1 83 ? -24.396 12.768 11.673 1.00 37.06 83 ARG A C 1
ATOM 625 O O . ARG A 1 83 ? -24.699 12.581 10.507 1.00 37.06 83 ARG A O 1
ATOM 632 N N . THR A 1 84 ? -24.530 11.871 12.658 1.00 32.94 84 THR A 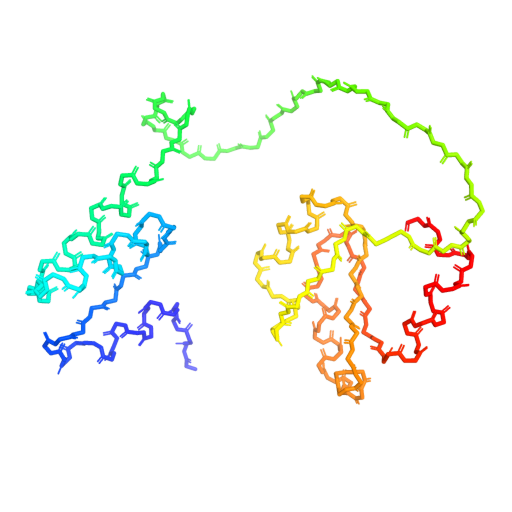N 1
ATOM 633 C CA . THR A 1 84 ? -25.610 10.884 12.938 1.00 32.94 84 THR A CA 1
ATOM 634 C C . THR A 1 84 ? -26.048 9.812 11.932 1.00 32.94 84 THR A C 1
ATOM 636 O O . THR A 1 84 ? -26.732 10.105 10.960 1.00 32.94 84 THR A O 1
ATOM 639 N N . GLY A 1 85 ? -25.913 8.560 12.385 1.00 32.31 85 GLY A N 1
ATOM 640 C CA . GLY A 1 85 ? -26.858 7.464 12.148 1.00 32.31 85 GLY A CA 1
ATOM 641 C C . GLY A 1 85 ? -26.638 6.346 13.177 1.00 32.31 85 GLY A C 1
ATOM 642 O O . GLY A 1 85 ? -25.686 5.587 13.056 1.00 32.31 85 GLY A O 1
ATOM 643 N N . LYS A 1 86 ? -27.468 6.294 14.229 1.00 36.09 86 LYS A N 1
ATOM 644 C CA . LYS A 1 86 ? -27.593 5.146 15.148 1.00 36.09 86 LYS A CA 1
ATOM 645 C C . LYS A 1 86 ? -28.600 4.167 14.549 1.00 36.09 86 LYS A C 1
ATOM 647 O O . LYS A 1 86 ? -29.678 4.632 14.202 1.00 36.09 86 LYS A O 1
ATOM 652 N N . THR A 1 87 ? -28.321 2.868 14.623 1.00 30.28 87 THR A N 1
ATOM 653 C CA . THR A 1 87 ? -29.301 1.829 14.997 1.00 30.28 87 THR A CA 1
ATOM 654 C C . THR A 1 87 ? -28.546 0.627 15.563 1.00 30.28 87 THR A C 1
ATOM 656 O O . THR A 1 87 ? -27.698 0.061 14.878 1.00 30.28 87 THR A O 1
ATOM 659 N N . ASP A 1 88 ? -28.854 0.255 16.803 1.00 50.50 88 ASP A N 1
ATOM 660 C CA . ASP A 1 88 ? -28.420 -0.996 17.425 1.00 50.50 88 ASP A CA 1
ATOM 661 C C . ASP A 1 88 ? -29.328 -2.154 16.946 1.00 50.50 88 ASP A C 1
ATOM 663 O O . ASP A 1 88 ? -30.552 -2.014 16.942 1.00 50.50 88 ASP A O 1
ATOM 667 N N . GLY A 1 89 ? -28.731 -3.290 16.560 1.00 40.03 89 GLY A N 1
ATOM 668 C CA . GLY A 1 89 ? -29.380 -4.566 16.209 1.00 40.03 89 GLY A CA 1
ATOM 669 C C . GLY A 1 89 ? -28.364 -5.727 16.284 1.00 40.03 89 GLY A C 1
ATOM 670 O O . GLY A 1 89 ? -27.165 -5.468 16.172 1.00 40.03 89 GLY A O 1
ATOM 671 N N . PRO A 1 90 ? -28.781 -6.983 16.545 1.00 50.41 90 PRO A N 1
ATOM 672 C CA . PRO A 1 90 ? -27.938 -8.008 17.160 1.00 50.41 90 PRO A CA 1
ATOM 673 C C . PRO A 1 90 ? -26.968 -8.619 16.149 1.00 50.41 90 PRO A C 1
ATOM 675 O O . PRO A 1 90 ? -27.353 -9.475 15.364 1.00 50.41 90 PRO A O 1
ATOM 678 N N . ASN A 1 91 ? -25.709 -8.196 16.178 1.00 53.03 91 ASN A N 1
ATOM 679 C CA . ASN A 1 91 ? -24.615 -8.893 15.510 1.00 53.03 91 ASN A CA 1
ATOM 680 C C . ASN A 1 91 ? -23.331 -8.640 16.303 1.00 53.03 91 ASN A C 1
ATOM 682 O O . ASN A 1 91 ? -22.726 -7.572 16.233 1.00 53.03 91 ASN A O 1
ATOM 686 N N . ASP A 1 92 ? -22.966 -9.628 17.116 1.00 67.12 92 ASP A N 1
ATOM 687 C CA . ASP A 1 92 ? -21.896 -9.609 18.119 1.00 67.12 92 ASP A CA 1
ATOM 688 C C . ASP A 1 92 ? -20.498 -9.777 17.483 1.00 67.12 92 ASP A C 1
ATOM 690 O O . ASP A 1 92 ? -19.672 -10.578 17.921 1.00 67.12 92 ASP A O 1
ATOM 694 N N . TYR A 1 93 ? -20.261 -9.057 16.383 1.00 74.12 93 TYR A N 1
ATOM 695 C CA . TYR A 1 93 ? -19.136 -9.274 15.475 1.00 74.12 93 TYR A CA 1
ATOM 696 C C . TYR A 1 93 ? -18.222 -8.054 15.363 1.00 74.12 93 TYR A C 1
ATOM 698 O O . TYR A 1 93 ? -18.603 -6.915 15.644 1.00 74.12 93 TYR A O 1
ATOM 706 N N . MET A 1 94 ? -16.984 -8.299 14.935 1.00 85.44 94 MET A N 1
ATOM 707 C CA . MET A 1 94 ? -16.019 -7.242 14.633 1.00 85.44 94 MET A CA 1
ATOM 708 C C . MET A 1 94 ? -16.486 -6.390 13.439 1.00 85.44 94 MET A C 1
ATOM 710 O O . MET A 1 94 ? -16.888 -6.921 12.403 1.00 85.44 94 MET A O 1
ATOM 714 N N . VAL A 1 95 ? -16.373 -5.063 13.546 1.00 86.88 95 VAL A N 1
ATOM 715 C CA . VAL A 1 95 ? -16.677 -4.142 12.439 1.00 86.88 95 VAL A CA 1
ATOM 716 C C . VAL A 1 95 ? -15.498 -4.096 11.464 1.00 86.88 95 VAL A C 1
ATOM 718 O O . VAL A 1 95 ? -14.375 -3.775 11.848 1.00 86.88 95 VAL A O 1
ATOM 721 N N . ILE A 1 96 ? -15.746 -4.395 10.187 1.00 90.00 96 ILE A N 1
ATOM 722 C CA . ILE A 1 96 ? -14.728 -4.321 9.130 1.00 90.00 96 ILE A CA 1
ATOM 723 C C . ILE A 1 96 ? -14.763 -2.920 8.515 1.00 90.00 96 ILE A C 1
ATOM 725 O O . ILE A 1 96 ? -15.684 -2.592 7.773 1.00 90.00 96 ILE A O 1
ATOM 729 N N . GLY A 1 97 ? -13.755 -2.095 8.814 1.00 87.44 97 GLY A N 1
ATOM 730 C CA . GLY A 1 97 ? -13.635 -0.749 8.236 1.00 87.44 97 GLY A CA 1
ATOM 731 C C . GLY A 1 97 ? -13.213 -0.743 6.761 1.00 87.44 97 GLY A C 1
ATOM 732 O O . GLY A 1 97 ? -13.645 0.116 6.000 1.00 87.44 97 GLY A O 1
ATOM 733 N N . LEU A 1 98 ? -12.382 -1.707 6.351 1.00 90.50 98 LEU A N 1
ATOM 734 C CA . LEU A 1 98 ? -11.938 -1.900 4.968 1.00 90.50 98 LEU A CA 1
ATOM 735 C C . LEU A 1 98 ? -11.522 -3.357 4.748 1.00 90.50 98 LEU A C 1
ATOM 737 O O . LEU A 1 98 ? -10.781 -3.918 5.555 1.00 90.50 98 LEU A O 1
ATOM 741 N N . ALA A 1 99 ? -11.933 -3.929 3.618 1.00 92.25 99 ALA A N 1
ATOM 742 C CA . ALA A 1 99 ? -11.346 -5.142 3.063 1.00 92.25 99 ALA A CA 1
ATOM 743 C C . ALA A 1 99 ? -10.532 -4.766 1.818 1.00 92.25 99 ALA A C 1
ATOM 745 O O . ALA A 1 99 ? -11.022 -4.052 0.945 1.00 92.25 99 ALA A O 1
ATOM 746 N N . ARG A 1 100 ? -9.278 -5.218 1.747 1.00 89.88 100 ARG A N 1
ATOM 747 C CA . ARG A 1 100 ? -8.365 -4.911 0.642 1.00 89.88 100 ARG A CA 1
ATOM 748 C C . ARG A 1 100 ? -7.558 -6.145 0.266 1.00 89.88 100 ARG A C 1
ATOM 750 O O . ARG A 1 100 ? -7.042 -6.829 1.143 1.00 89.88 100 ARG A O 1
ATOM 757 N N . ILE A 1 101 ? -7.414 -6.363 -1.037 1.00 90.19 101 ILE A N 1
ATOM 758 C CA . ILE A 1 101 ? -6.571 -7.407 -1.621 1.00 90.19 101 ILE A CA 1
ATOM 759 C C . ILE A 1 101 ? -5.293 -6.733 -2.137 1.00 90.19 101 ILE A C 1
ATOM 761 O O . ILE A 1 101 ? -5.364 -5.817 -2.954 1.00 90.19 101 ILE A O 1
ATOM 765 N N . ASP A 1 102 ? -4.139 -7.131 -1.604 1.00 87.25 102 ASP A N 1
ATOM 766 C CA . ASP A 1 102 ? -2.806 -6.681 -2.027 1.00 87.25 102 ASP A CA 1
ATOM 767 C C . ASP A 1 102 ? -1.793 -7.777 -1.661 1.00 87.25 102 ASP A C 1
ATOM 769 O O . ASP A 1 102 ? -1.720 -8.192 -0.505 1.00 87.25 102 ASP A O 1
ATOM 773 N N . ASP A 1 103 ? -1.026 -8.249 -2.637 1.00 86.44 103 ASP A N 1
ATOM 774 C CA . ASP A 1 103 ? -0.029 -9.320 -2.514 1.00 86.44 103 ASP A CA 1
ATOM 775 C C . ASP A 1 103 ? 1.210 -8.915 -1.695 1.00 86.44 103 ASP A C 1
ATOM 777 O O . ASP A 1 103 ? 1.863 -9.751 -1.060 1.00 86.44 103 ASP A O 1
ATOM 781 N N . ARG A 1 104 ? 1.506 -7.613 -1.645 1.00 85.94 104 ARG A N 1
ATOM 782 C CA . ARG A 1 104 ? 2.587 -7.018 -0.847 1.00 85.94 104 ARG A CA 1
ATOM 783 C C . ARG A 1 104 ? 2.154 -6.697 0.581 1.00 85.94 104 ARG A C 1
ATOM 785 O O . ARG A 1 104 ? 2.996 -6.350 1.406 1.00 85.94 104 ARG A O 1
ATOM 792 N N . LEU A 1 105 ? 0.864 -6.841 0.897 1.00 91.88 105 LEU A N 1
ATOM 793 C CA . LEU A 1 105 ? 0.302 -6.755 2.247 1.00 91.88 105 LEU A CA 1
ATOM 794 C C . LEU A 1 105 ? 0.549 -5.378 2.902 1.00 91.88 105 LEU A C 1
ATOM 796 O O . LEU A 1 105 ? -0.045 -4.375 2.500 1.00 91.88 105 LEU A O 1
ATOM 800 N N . ILE A 1 106 ? 1.405 -5.308 3.927 1.00 88.81 106 ILE A N 1
ATOM 801 C CA . ILE A 1 106 ? 1.742 -4.065 4.629 1.00 88.81 106 ILE A CA 1
ATOM 802 C C . ILE A 1 106 ? 3.032 -3.513 4.028 1.00 88.81 106 ILE A C 1
ATOM 804 O O . ILE A 1 106 ? 4.122 -3.982 4.344 1.00 88.81 106 ILE A O 1
ATOM 808 N N . HIS A 1 107 ? 2.909 -2.503 3.165 1.00 85.38 107 HIS A N 1
ATOM 809 C CA . HIS A 1 107 ? 4.064 -1.884 2.517 1.00 85.38 107 HIS A CA 1
ATOM 810 C C . HIS A 1 107 ? 3.918 -0.372 2.337 1.00 85.38 107 HIS A C 1
ATOM 812 O O . HIS A 1 107 ? 2.821 0.167 2.127 1.00 85.38 107 HIS A O 1
ATOM 818 N N . GLY A 1 108 ? 5.071 0.298 2.400 1.00 77.62 108 GLY A N 1
ATOM 819 C CA . GLY A 1 108 ? 5.245 1.709 2.073 1.00 77.62 108 GLY A CA 1
ATOM 820 C C . GLY A 1 108 ? 4.259 2.654 2.765 1.00 77.62 108 GLY A C 1
ATOM 821 O O . GLY A 1 108 ? 3.753 2.410 3.858 1.00 77.62 108 GLY A O 1
ATOM 822 N N . GLN A 1 109 ? 3.966 3.771 2.098 1.00 73.31 109 GLN A N 1
ATOM 823 C CA . GLN A 1 109 ? 2.996 4.758 2.590 1.00 73.31 109 GLN A CA 1
ATOM 824 C C . GLN A 1 109 ? 1.542 4.336 2.358 1.00 73.31 109 GLN A C 1
ATOM 826 O O . GLN A 1 109 ? 0.627 4.981 2.867 1.00 73.31 109 GLN A O 1
ATOM 831 N N . VAL A 1 110 ? 1.313 3.258 1.602 1.00 75.50 110 VAL A N 1
ATOM 832 C CA . VAL A 1 110 ? -0.035 2.841 1.221 1.00 75.50 110 VAL A CA 1
ATOM 833 C C . VAL A 1 110 ? -0.793 2.346 2.452 1.00 75.50 110 VAL A C 1
ATOM 835 O O . VAL A 1 110 ? -1.891 2.830 2.712 1.00 75.50 110 VAL A O 1
ATOM 838 N N . ALA A 1 111 ? -0.190 1.476 3.273 1.00 76.69 111 ALA A N 1
ATOM 839 C CA . ALA A 1 111 ? -0.796 1.042 4.537 1.00 76.69 111 ALA A CA 1
ATOM 840 C C . ALA A 1 111 ? -1.078 2.229 5.479 1.00 76.69 111 ALA A C 1
ATOM 842 O O . ALA A 1 111 ? -2.178 2.343 6.012 1.00 76.69 111 ALA A O 1
ATOM 843 N N . THR A 1 112 ? -0.127 3.159 5.607 1.00 75.12 112 THR A N 1
ATOM 844 C CA . THR A 1 112 ? -0.258 4.377 6.429 1.00 75.12 112 THR A CA 1
ATOM 845 C C . THR A 1 112 ? -1.383 5.301 5.964 1.00 75.12 112 THR A C 1
ATOM 847 O O . THR A 1 112 ? -2.026 5.962 6.781 1.00 75.12 112 THR A O 1
ATOM 850 N N . ARG A 1 113 ? -1.618 5.398 4.653 1.00 77.62 113 ARG A N 1
ATOM 851 C CA . ARG A 1 113 ? -2.703 6.210 4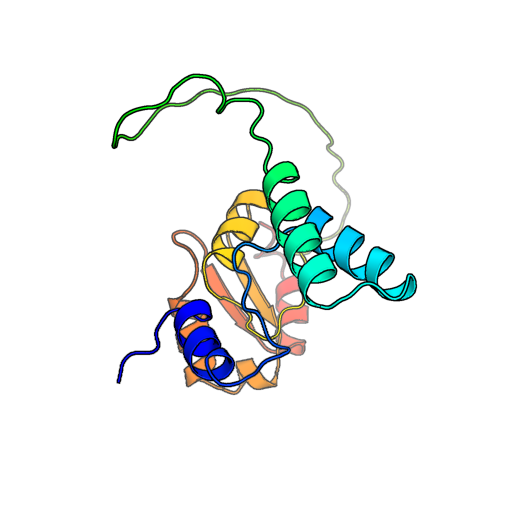.101 1.00 77.62 113 ARG A CA 1
ATOM 852 C C . ARG A 1 113 ? -4.059 5.579 4.399 1.00 77.62 113 ARG A C 1
ATOM 854 O O . ARG A 1 113 ? -4.927 6.261 4.936 1.00 77.62 113 ARG A O 1
ATOM 861 N N . TRP A 1 114 ? -4.208 4.281 4.133 1.00 82.00 114 TRP A N 1
ATOM 862 C CA . TRP A 1 114 ? -5.465 3.573 4.378 1.00 82.00 114 TRP A CA 1
ATOM 863 C C . TRP A 1 114 ? -5.846 3.550 5.855 1.00 82.00 114 TRP A C 1
ATOM 865 O O . TRP A 1 114 ? -7.014 3.762 6.166 1.00 82.00 114 TRP A O 1
ATOM 875 N N . THR A 1 115 ? -4.893 3.370 6.776 1.00 84.31 115 THR A N 1
ATOM 876 C CA . THR A 1 115 ? -5.201 3.400 8.216 1.00 84.31 115 THR A CA 1
ATOM 877 C C . THR A 1 115 ? -5.724 4.759 8.671 1.00 84.31 115 THR A C 1
ATOM 879 O O . THR A 1 115 ? -6.650 4.818 9.476 1.00 84.31 115 THR A O 1
ATOM 882 N N . LYS A 1 116 ? -5.197 5.855 8.111 1.00 76.69 116 LYS A N 1
ATOM 883 C CA . LYS A 1 116 ? -5.683 7.216 8.382 1.00 76.69 116 LYS A CA 1
ATOM 884 C C . LYS A 1 116 ? -7.049 7.492 7.758 1.00 76.69 116 LYS A C 1
ATOM 886 O O . LYS A 1 116 ? -7.904 8.051 8.432 1.00 76.69 116 LYS A O 1
ATOM 891 N N . GLU A 1 117 ? -7.252 7.121 6.494 1.00 80.12 117 GLU A N 1
ATOM 892 C CA . GLU A 1 117 ? -8.507 7.381 5.771 1.00 80.12 117 GLU A CA 1
ATOM 893 C C . GLU A 1 117 ? -9.681 6.565 6.331 1.00 80.12 117 GLU A C 1
ATOM 895 O O . GLU A 1 117 ? -10.795 7.073 6.417 1.00 80.12 117 GLU A O 1
ATOM 900 N N . THR A 1 118 ? -9.428 5.329 6.770 1.00 83.50 118 THR A N 1
ATOM 901 C CA . THR A 1 118 ? -10.456 4.429 7.333 1.00 83.50 118 THR A CA 1
ATOM 902 C C . THR A 1 118 ? -10.561 4.502 8.855 1.00 83.50 118 THR A C 1
ATOM 904 O O . THR A 1 118 ? -11.468 3.917 9.441 1.00 83.50 118 THR A O 1
ATOM 907 N N . ASN A 1 119 ? -9.643 5.228 9.501 1.00 86.75 119 ASN A N 1
ATOM 908 C CA . ASN A 1 119 ? -9.557 5.379 10.951 1.00 86.75 119 ASN A CA 1
ATOM 909 C C . ASN A 1 119 ? -9.478 4.037 11.711 1.00 86.75 119 ASN A C 1
ATOM 911 O O . ASN A 1 119 ? -9.995 3.909 12.822 1.00 86.75 119 ASN A O 1
ATOM 915 N N . VAL A 1 120 ? -8.830 3.027 11.117 1.00 88.81 120 VAL A N 1
ATOM 916 C CA . VAL A 1 120 ? -8.612 1.727 11.765 1.00 88.81 120 VAL A CA 1
ATOM 917 C C . VAL A 1 120 ? -7.363 1.755 12.644 1.00 88.81 120 VAL A C 1
ATOM 919 O O . VAL A 1 120 ? -6.310 2.264 12.262 1.00 88.81 120 VAL A O 1
ATOM 922 N N . SER A 1 121 ? -7.466 1.153 13.827 1.00 91.81 121 SER A N 1
ATOM 923 C CA . SER A 1 121 ? -6.355 0.976 14.778 1.00 91.81 121 SER A CA 1
ATOM 924 C C . SER A 1 121 ? -5.718 -0.420 14.703 1.00 91.81 121 SER A C 1
ATOM 926 O O . SER A 1 121 ? -4.739 -0.716 15.399 1.00 91.81 121 SER A O 1
ATOM 928 N N . ARG A 1 122 ? -6.260 -1.289 13.841 1.00 92.94 122 ARG A N 1
ATOM 929 C CA . ARG A 1 122 ? -5.828 -2.674 13.659 1.00 92.94 122 ARG A CA 1
ATOM 930 C C . ARG A 1 122 ? -5.830 -3.067 12.184 1.00 92.94 122 ARG A C 1
ATOM 932 O O . ARG A 1 122 ? -6.804 -2.823 11.480 1.00 92.94 122 ARG A O 1
ATOM 939 N N . ILE A 1 123 ? -4.760 -3.728 11.751 1.00 95.12 123 ILE A N 1
ATOM 940 C CA . ILE A 1 123 ? -4.654 -4.429 10.469 1.00 95.12 123 ILE A CA 1
ATOM 941 C C . ILE A 1 123 ? -4.585 -5.929 10.759 1.00 95.12 123 ILE A C 1
ATOM 943 O O . ILE A 1 123 ? -3.809 -6.370 11.610 1.00 95.12 123 ILE A O 1
ATOM 947 N N . ILE A 1 124 ? -5.376 -6.721 10.037 1.00 96.44 124 ILE A N 1
ATOM 948 C CA . ILE A 1 124 ? -5.308 -8.182 10.085 1.00 96.44 124 ILE A CA 1
ATOM 949 C C . ILE A 1 124 ? -5.021 -8.689 8.674 1.00 96.44 124 ILE A C 1
ATOM 951 O O . ILE A 1 124 ? -5.840 -8.530 7.774 1.00 96.44 124 ILE A O 1
ATOM 955 N N . VAL A 1 125 ? -3.846 -9.283 8.487 1.00 96.44 125 VAL A N 1
ATOM 956 C CA . VAL A 1 125 ? -3.485 -10.029 7.283 1.00 96.44 125 VAL A CA 1
ATOM 957 C C . VAL A 1 125 ? -4.028 -11.445 7.434 1.00 96.44 125 VAL A C 1
ATOM 959 O O . VAL A 1 125 ? -3.712 -12.125 8.412 1.00 96.44 125 VAL A O 1
ATOM 962 N N . VAL A 1 126 ? -4.837 -11.875 6.468 1.00 97.00 126 VAL A N 1
ATOM 963 C CA . VAL A 1 126 ? -5.479 -13.193 6.457 1.00 97.00 126 VAL A CA 1
ATOM 964 C C . VAL A 1 126 ? -4.892 -14.004 5.306 1.00 97.00 126 VAL A C 1
ATOM 966 O O . VAL A 1 126 ? -5.211 -13.752 4.148 1.00 97.00 126 VAL A O 1
ATOM 969 N N . SER A 1 127 ? -3.980 -14.921 5.617 1.00 96.06 127 SER A N 1
ATOM 970 C CA . SER A 1 127 ? -3.321 -15.790 4.638 1.00 96.06 127 SER A CA 1
ATOM 971 C C . SER A 1 127 ? -2.690 -16.980 5.352 1.00 96.06 127 SER A C 1
ATOM 973 O O . SER A 1 127 ? -1.872 -16.791 6.252 1.00 96.06 127 SER A O 1
ATOM 975 N N . ASP A 1 128 ? -3.048 -18.192 4.933 1.00 95.00 128 ASP A N 1
ATOM 976 C CA . ASP A 1 128 ? -2.542 -19.430 5.534 1.00 95.00 128 ASP A CA 1
ATOM 977 C C . ASP A 1 128 ? -1.033 -19.592 5.295 1.00 95.00 128 ASP A C 1
ATOM 979 O O . ASP A 1 128 ? -0.285 -19.902 6.220 1.00 95.00 128 ASP A O 1
ATOM 983 N N . GLU A 1 129 ? -0.573 -19.287 4.078 1.00 94.62 129 GLU A N 1
ATOM 984 C CA . GLU A 1 129 ? 0.845 -19.326 3.701 1.00 94.62 129 GLU A CA 1
ATOM 985 C C . GLU A 1 129 ? 1.679 -18.362 4.558 1.00 94.62 129 GLU A C 1
ATOM 987 O O . GLU A 1 129 ? 2.667 -18.752 5.178 1.00 94.62 129 GLU A O 1
ATOM 992 N N . VAL A 1 130 ? 1.247 -17.101 4.668 1.00 93.12 130 VAL A N 1
ATOM 993 C CA . VAL A 1 130 ? 1.982 -16.078 5.431 1.00 93.12 130 VAL A CA 1
ATOM 994 C C . VAL A 1 130 ? 1.876 -16.325 6.937 1.00 93.12 130 VAL A C 1
ATOM 996 O O . VAL A 1 130 ? 2.790 -15.985 7.686 1.00 93.12 130 VAL A O 1
ATOM 999 N N . ALA A 1 131 ? 0.779 -16.922 7.411 1.00 94.62 131 ALA A N 1
ATOM 1000 C CA . ALA A 1 131 ? 0.631 -17.305 8.810 1.00 94.62 131 ALA A CA 1
ATOM 1001 C C . ALA A 1 131 ? 1.585 -18.439 9.220 1.00 94.62 131 ALA A C 1
ATOM 1003 O O . ALA A 1 131 ? 1.978 -18.479 10.392 1.00 94.62 131 ALA A O 1
ATOM 1004 N N . ALA A 1 132 ? 1.962 -19.313 8.279 1.00 94.06 132 ALA A N 1
ATOM 1005 C CA . ALA A 1 132 ? 2.940 -20.382 8.475 1.00 94.06 132 ALA A CA 1
ATOM 1006 C C . ALA A 1 132 ? 4.403 -19.897 8.393 1.00 94.06 132 ALA A C 1
ATOM 1008 O O . ALA A 1 132 ? 5.287 -20.534 8.966 1.00 94.06 132 ALA A O 1
ATOM 1009 N N . ASP A 1 133 ? 4.666 -18.756 7.748 1.00 93.62 133 ASP A N 1
ATOM 1010 C CA . ASP A 1 133 ? 6.000 -18.153 7.644 1.00 93.62 133 ASP A CA 1
ATOM 1011 C C . ASP A 1 133 ? 6.284 -17.190 8.813 1.00 93.62 133 ASP A C 1
ATOM 1013 O O . ASP A 1 133 ? 5.803 -16.052 8.883 1.00 93.62 133 ASP A O 1
ATOM 1017 N N . THR A 1 134 ? 7.115 -17.640 9.753 1.00 88.75 134 THR A N 1
ATOM 1018 C CA . THR A 1 134 ? 7.479 -16.877 10.956 1.00 88.75 134 THR A CA 1
ATOM 1019 C C . THR A 1 134 ? 8.296 -15.622 10.653 1.00 88.75 134 THR A C 1
ATOM 1021 O O . THR A 1 134 ? 8.122 -14.602 11.331 1.00 88.75 134 THR A O 1
ATOM 1024 N N . VAL A 1 135 ? 9.152 -15.658 9.630 1.00 90.56 135 VAL A N 1
ATOM 1025 C CA . VAL A 1 135 ? 9.984 -14.520 9.227 1.00 90.56 135 VAL A CA 1
ATOM 1026 C C . VAL A 1 135 ? 9.094 -13.448 8.615 1.00 90.56 135 VAL A C 1
ATOM 1028 O O . VAL A 1 135 ? 9.087 -12.304 9.079 1.00 90.56 135 VAL A O 1
ATOM 1031 N N . ARG A 1 136 ? 8.267 -13.825 7.637 1.00 87.12 136 ARG A N 1
ATOM 1032 C CA . ARG A 1 136 ? 7.366 -12.899 6.942 1.00 87.12 136 ARG A CA 1
ATOM 1033 C C . ARG A 1 136 ? 6.336 -12.296 7.889 1.00 87.12 136 ARG A C 1
ATOM 1035 O O . ARG A 1 136 ? 6.095 -11.090 7.842 1.00 87.12 136 ARG A O 1
ATOM 1042 N N . LYS A 1 137 ? 5.794 -13.092 8.813 1.00 91.44 137 LYS A N 1
ATOM 1043 C CA . LYS A 1 137 ? 4.915 -12.607 9.883 1.00 91.44 137 LYS A CA 1
ATOM 1044 C C . LYS A 1 137 ? 5.586 -11.547 10.749 1.00 91.44 137 LYS A C 1
ATOM 1046 O O . LYS A 1 137 ? 4.992 -10.498 10.991 1.00 91.44 137 LYS A O 1
ATOM 1051 N N . THR A 1 138 ? 6.817 -11.804 11.187 1.00 86.81 138 THR A N 1
ATOM 1052 C CA . THR A 1 138 ? 7.578 -10.865 12.021 1.00 86.81 138 THR A CA 1
ATOM 1053 C C . THR A 1 138 ? 7.809 -9.551 11.280 1.00 86.81 138 THR A C 1
ATOM 1055 O O . THR A 1 138 ? 7.461 -8.490 11.801 1.00 86.81 138 THR A O 1
ATOM 1058 N N . LEU A 1 139 ? 8.287 -9.619 10.035 1.00 87.50 139 LEU A N 1
ATOM 1059 C CA . LEU A 1 139 ? 8.534 -8.440 9.205 1.00 87.50 139 LEU A CA 1
ATOM 1060 C C . LEU A 1 139 ? 7.266 -7.604 9.003 1.00 87.50 139 LEU A C 1
ATOM 1062 O O . LEU A 1 139 ? 7.286 -6.399 9.241 1.00 87.50 139 LEU A O 1
ATOM 1066 N N . LEU A 1 140 ? 6.140 -8.236 8.658 1.00 89.25 140 LEU A N 1
ATOM 1067 C CA . LEU A 1 140 ? 4.861 -7.542 8.463 1.00 89.25 140 LEU A CA 1
ATOM 1068 C C . LEU A 1 140 ? 4.377 -6.829 9.727 1.00 89.25 140 LEU A C 1
ATOM 1070 O O . LEU A 1 140 ? 3.841 -5.725 9.650 1.00 89.25 140 LEU A O 1
ATOM 1074 N N . THR A 1 141 ? 4.576 -7.436 10.897 1.00 89.88 141 THR A N 1
ATOM 1075 C CA . THR A 1 141 ? 4.194 -6.792 12.160 1.00 89.88 141 THR A CA 1
ATOM 1076 C C . THR A 1 141 ? 5.100 -5.622 12.537 1.00 89.88 141 THR A C 1
ATOM 1078 O O . THR A 1 141 ? 4.622 -4.665 13.141 1.00 89.88 141 THR A O 1
ATOM 1081 N N . GLN A 1 142 ? 6.378 -5.653 12.147 1.00 88.19 142 GLN A N 1
ATOM 1082 C CA . GLN A 1 142 ? 7.336 -4.576 12.414 1.00 88.19 142 GLN A CA 1
ATOM 1083 C C . GLN A 1 142 ? 7.114 -3.340 11.536 1.00 88.19 142 GLN A C 1
ATOM 1085 O O . GLN A 1 142 ? 7.407 -2.227 11.966 1.00 88.19 142 GLN A O 1
ATOM 1090 N N . VAL A 1 143 ? 6.581 -3.517 10.325 1.00 83.44 143 VAL A N 1
ATOM 1091 C CA . VAL A 1 143 ? 6.314 -2.413 9.383 1.00 83.44 143 VAL A CA 1
ATOM 1092 C C . VAL A 1 143 ? 4.920 -1.798 9.548 1.00 83.44 143 VAL A C 1
ATOM 1094 O O . VAL A 1 143 ? 4.496 -0.980 8.728 1.00 83.44 143 VAL A O 1
ATOM 1097 N N . ALA A 1 144 ? 4.189 -2.181 10.598 1.00 87.44 144 ALA A N 1
ATOM 1098 C CA . ALA A 1 144 ? 2.890 -1.605 10.912 1.00 87.44 144 ALA A CA 1
ATOM 1099 C C . ALA A 1 144 ? 3.004 -0.085 11.160 1.00 87.44 144 ALA A C 1
ATOM 1101 O O . ALA A 1 144 ? 3.939 0.362 11.832 1.00 87.44 144 ALA A O 1
ATOM 1102 N N . PRO A 1 145 ? 2.059 0.732 10.659 1.00 85.50 145 PRO A N 1
ATOM 1103 C CA . PRO A 1 145 ? 2.075 2.167 10.917 1.00 85.50 145 PRO A CA 1
ATOM 1104 C C . PRO A 1 145 ? 2.048 2.491 12.424 1.00 85.50 145 PRO A C 1
ATOM 1106 O O . PRO A 1 145 ? 1.390 1.783 13.190 1.00 85.50 145 PRO A O 1
ATOM 1109 N N . PRO A 1 146 ? 2.690 3.586 12.876 1.00 84.88 146 PRO A N 1
ATOM 1110 C CA . PRO A 1 146 ? 2.686 3.969 14.286 1.00 84.88 146 PRO A CA 1
ATOM 1111 C C . PRO A 1 146 ? 1.268 4.108 14.852 1.00 84.88 146 PRO A C 1
ATOM 1113 O O . PRO A 1 146 ? 0.415 4.765 14.255 1.00 84.88 146 PRO A O 1
ATOM 1116 N N . GLY A 1 147 ? 1.025 3.508 16.019 1.00 87.62 147 GLY A N 1
ATOM 1117 C CA . GLY A 1 147 ? -0.290 3.508 16.670 1.00 87.62 147 GLY A CA 1
ATOM 1118 C C . GLY A 1 147 ? -1.294 2.501 16.093 1.00 87.62 147 GLY A C 1
ATOM 1119 O O . GLY A 1 147 ? -2.425 2.450 16.571 1.00 87.62 147 GLY A O 1
ATOM 1120 N N . VAL A 1 148 ? -0.892 1.688 15.109 1.00 92.94 148 VAL A N 1
ATOM 1121 C CA . VAL A 1 148 ? -1.706 0.619 14.520 1.00 92.94 148 VAL A CA 1
ATOM 1122 C C . VAL A 1 148 ? -1.098 -0.735 14.866 1.00 92.94 148 VAL A C 1
ATOM 1124 O O . VAL A 1 148 ? 0.096 -0.963 14.697 1.00 92.94 148 VAL A O 1
ATOM 1127 N N . THR A 1 149 ? -1.934 -1.654 15.338 1.00 94.00 149 THR A N 1
ATOM 1128 C CA . THR A 1 149 ? -1.523 -3.041 15.601 1.00 94.00 149 THR A CA 1
ATOM 1129 C C . THR A 1 149 ? -1.683 -3.890 14.347 1.00 94.00 149 THR A C 1
ATOM 1131 O O . THR A 1 149 ? -2.704 -3.802 13.669 1.00 94.00 149 THR A O 1
ATOM 1134 N N . ALA A 1 150 ? -0.690 -4.719 14.029 1.00 94.50 150 ALA A N 1
ATOM 1135 C CA . ALA A 1 150 ? -0.764 -5.660 12.916 1.00 94.50 150 ALA A CA 1
ATOM 1136 C C . ALA A 1 150 ? -0.782 -7.103 13.423 1.00 94.50 150 ALA A C 1
ATOM 1138 O O . ALA A 1 150 ? -0.024 -7.476 14.320 1.00 94.50 150 ALA A O 1
ATOM 1139 N N . HIS A 1 151 ? -1.636 -7.925 12.819 1.00 96.12 151 HIS A N 1
ATOM 1140 C CA . HIS A 1 151 ? -1.719 -9.356 13.083 1.00 96.12 151 HIS A CA 1
ATOM 1141 C C . HIS A 1 151 ? -1.726 -10.131 11.771 1.00 96.12 151 HIS A C 1
ATOM 1143 O O . HIS A 1 151 ? -2.362 -9.712 10.811 1.00 96.12 151 HIS A O 1
ATOM 1149 N N . VAL A 1 152 ? -1.063 -11.285 11.756 1.00 96.44 152 VAL A N 1
ATOM 1150 C CA . VAL A 1 152 ? -1.139 -12.253 10.655 1.00 96.44 152 VAL A CA 1
ATOM 1151 C C . VAL A 1 152 ? -1.788 -13.525 11.185 1.00 96.44 152 VAL A C 1
ATOM 1153 O O . VAL A 1 152 ? -1.339 -14.073 12.204 1.00 96.44 152 VAL A O 1
ATOM 1156 N N . VAL A 1 153 ? -2.856 -13.963 10.524 1.00 96.56 153 VAL A N 1
ATOM 1157 C CA . VAL A 1 153 ? -3.658 -15.134 10.893 1.00 96.56 153 VAL A CA 1
ATOM 1158 C C . VAL A 1 153 ? -4.024 -15.954 9.658 1.00 96.56 153 VAL A C 1
ATOM 1160 O O . VAL A 1 153 ? -4.118 -15.418 8.556 1.00 96.56 153 VAL A O 1
ATOM 1163 N N . ASP A 1 154 ? -4.251 -17.246 9.864 1.00 97.19 154 ASP A N 1
ATOM 1164 C CA . ASP A 1 154 ? -4.911 -18.109 8.887 1.00 97.19 154 ASP A CA 1
ATOM 1165 C C . ASP A 1 154 ? -6.419 -17.795 8.793 1.00 97.19 154 ASP A C 1
ATOM 1167 O O . ASP A 1 154 ? -7.000 -17.101 9.645 1.00 97.19 154 ASP A O 1
ATOM 1171 N N . VAL A 1 155 ? -7.063 -18.307 7.744 1.00 95.38 155 VAL A N 1
ATOM 1172 C CA . VAL A 1 155 ? -8.489 -18.082 7.462 1.00 95.38 155 VAL A CA 1
ATOM 1173 C C . VAL A 1 155 ? -9.368 -18.604 8.602 1.00 95.38 155 VAL A C 1
ATOM 1175 O O . VAL A 1 155 ? -10.287 -17.913 9.053 1.00 95.38 155 VAL A O 1
ATOM 1178 N N . ALA A 1 156 ? -9.069 -19.793 9.129 1.00 94.19 156 ALA A N 1
ATOM 1179 C CA . ALA A 1 156 ? -9.861 -20.413 10.191 1.00 94.19 156 ALA A CA 1
ATOM 1180 C C . ALA A 1 156 ? -9.839 -19.580 11.484 1.00 94.19 156 ALA A C 1
ATOM 1182 O O . ALA A 1 156 ? -10.862 -19.386 12.150 1.00 94.19 156 ALA A O 1
ATOM 1183 N N . LYS A 1 157 ? -8.676 -19.038 11.839 1.00 94.06 157 LYS A N 1
ATOM 1184 C CA . LYS A 1 157 ? -8.487 -18.151 12.980 1.00 94.06 157 LYS A CA 1
ATOM 1185 C C . LYS A 1 157 ? -9.163 -16.808 12.756 1.00 94.06 157 LYS A C 1
ATOM 1187 O O . LYS A 1 157 ? -9.735 -16.284 13.712 1.00 94.06 157 LYS A O 1
ATOM 1192 N N . MET A 1 158 ? -9.157 -16.274 11.535 1.00 94.81 158 MET A N 1
ATOM 1193 C CA . MET A 1 158 ? -9.876 -15.037 11.229 1.00 94.81 158 MET A CA 1
ATOM 1194 C C . MET A 1 158 ? -11.379 -15.171 11.501 1.00 94.81 158 MET A C 1
ATOM 1196 O O . MET A 1 158 ? -11.951 -14.303 12.158 1.00 94.81 158 MET A O 1
ATOM 1200 N N . ILE A 1 159 ? -12.003 -16.284 11.098 1.00 92.19 159 ILE A N 1
ATOM 1201 C CA . ILE A 1 159 ? -13.425 -16.559 11.379 1.00 92.19 159 ILE A CA 1
ATOM 1202 C C . ILE A 1 159 ? -13.692 -16.548 12.892 1.00 92.19 159 ILE A C 1
ATOM 1204 O O . ILE A 1 159 ? -14.641 -15.922 13.363 1.00 92.19 159 ILE A O 1
ATOM 1208 N N . ARG A 1 160 ? -12.821 -17.186 13.685 1.00 89.81 160 ARG A N 1
ATOM 1209 C CA . ARG A 1 160 ? -12.939 -17.195 15.155 1.00 89.81 160 ARG A CA 1
ATOM 1210 C C . ARG A 1 160 ? -12.780 -15.802 15.765 1.00 89.81 160 ARG A C 1
ATOM 1212 O O . ARG A 1 160 ? -13.485 -15.476 16.712 1.00 89.81 160 ARG A O 1
ATOM 1219 N N . VAL A 1 161 ? -11.844 -15.001 15.252 1.00 89.50 161 VAL A N 1
ATOM 1220 C CA . VAL A 1 161 ? -11.595 -13.622 15.706 1.00 89.50 161 VAL A CA 1
ATOM 1221 C C . VAL A 1 161 ? -12.780 -12.720 15.380 1.00 89.50 161 VAL A C 1
ATOM 1223 O O . VAL A 1 161 ? -13.208 -11.959 16.243 1.00 89.50 161 VAL A O 1
ATOM 1226 N N . TYR A 1 162 ? -13.324 -12.836 14.170 1.00 85.94 162 TYR A N 1
ATOM 1227 C CA . TYR A 1 162 ? -14.495 -12.084 13.729 1.00 85.94 162 TYR A CA 1
ATOM 1228 C C . TYR A 1 162 ? -15.719 -12.360 14.611 1.00 85.94 162 TYR A C 1
ATOM 1230 O O . TYR A 1 162 ? -16.416 -11.428 15.006 1.00 85.94 162 TYR A O 1
ATOM 1238 N N . ASN A 1 163 ? -15.906 -13.629 14.987 1.00 85.00 163 ASN A N 1
ATOM 1239 C CA . ASN A 1 163 ? -16.988 -14.101 15.851 1.00 85.00 163 ASN A CA 1
ATOM 1240 C C . ASN A 1 163 ? -16.746 -13.878 17.356 1.00 85.00 163 ASN A C 1
ATOM 1242 O O . ASN A 1 163 ? -17.525 -14.363 18.174 1.00 85.00 163 ASN A O 1
ATOM 1246 N N . ASN A 1 164 ? -15.660 -13.201 17.751 1.00 82.75 164 ASN A N 1
ATOM 1247 C CA . ASN A 1 164 ? -15.331 -13.010 19.160 1.00 82.75 164 ASN A CA 1
ATOM 1248 C C . ASN A 1 164 ? -15.894 -11.679 19.701 1.00 82.75 164 ASN A C 1
ATOM 1250 O O . ASN A 1 164 ? -15.384 -10.612 19.336 1.00 82.75 164 ASN A O 1
ATOM 1254 N N . PRO A 1 165 ? -16.822 -11.713 20.676 1.00 73.38 165 PRO A N 1
ATOM 1255 C CA . PRO A 1 165 ? -17.456 -10.510 21.225 1.00 73.38 165 PRO A CA 1
ATOM 1256 C C . PRO A 1 165 ? -16.482 -9.539 21.906 1.00 73.38 165 PRO A C 1
ATOM 1258 O O . PRO A 1 165 ? -16.765 -8.347 22.055 1.00 73.38 165 PRO A O 1
ATOM 1261 N N . LYS A 1 166 ? -15.299 -10.014 22.322 1.00 73.50 166 LYS A N 1
ATOM 1262 C CA . LYS A 1 166 ? -14.275 -9.182 22.977 1.00 73.50 166 LYS A CA 1
ATOM 1263 C C . LYS A 1 166 ? -13.566 -8.218 22.016 1.00 73.50 166 LYS A C 1
ATOM 1265 O O . LYS A 1 166 ? -12.855 -7.333 22.484 1.00 73.50 166 LYS A O 1
ATOM 1270 N N . ILE A 1 167 ? -13.730 -8.3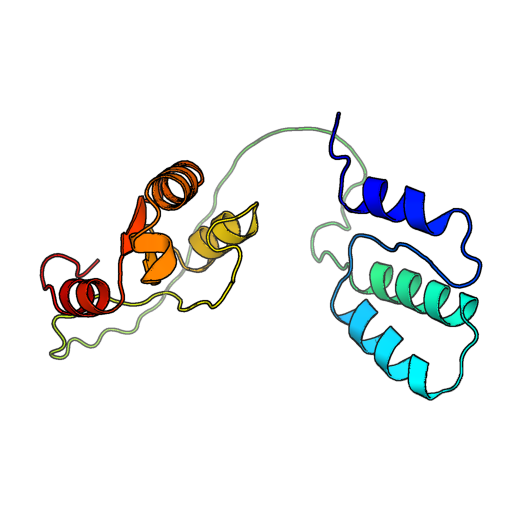74 20.698 1.00 67.00 167 ILE A N 1
ATOM 1271 C CA . ILE A 1 167 ? -12.963 -7.655 19.658 1.00 67.00 167 ILE A CA 1
ATOM 1272 C C . ILE A 1 167 ? -13.818 -6.585 18.934 1.00 67.00 167 ILE A C 1
ATOM 1274 O O . ILE A 1 167 ? -13.448 -6.055 17.898 1.00 67.00 167 ILE A O 1
ATOM 1278 N N . ARG A 1 168 ? -14.948 -6.182 19.522 1.00 62.06 168 ARG A N 1
ATOM 1279 C CA . ARG A 1 168 ? -15.987 -5.319 18.921 1.00 62.06 168 ARG A CA 1
ATOM 1280 C C . ARG A 1 168 ? -15.577 -3.885 18.496 1.00 62.06 168 ARG A C 1
ATOM 1282 O O . ARG A 1 168 ? -16.446 -3.139 18.059 1.00 62.06 168 ARG A O 1
ATOM 1289 N N . ARG A 1 169 ? -14.326 -3.444 18.668 1.00 56.44 169 ARG A N 1
ATOM 1290 C CA . ARG A 1 169 ? -13.914 -2.036 18.473 1.00 56.44 169 ARG A CA 1
ATOM 1291 C C . ARG A 1 169 ? -12.891 -1.844 17.370 1.00 56.44 169 ARG A C 1
ATOM 1293 O O . ARG A 1 169 ? -11.950 -2.665 17.307 1.00 56.44 169 ARG A O 1
#

Foldseek 3Di:
DDDDDPQVVVVVVCPPPPLDDDDPQADDQLVVQLVVCVVVVDDSVVSVVSSVVSSVVVDDDPPPPPDPDDDDDDDDDDDDDDDDDDDDDDDLFADDLDDDDDPVQQDDCPQVVCCVVSVAQEAEAEDPVCQPDPVSQVVSQVSHPPSHGYYYYYPVVVVVRGNDSVNHD

pLDDT: mean 78.25, std 18.86, range [28.89, 97.19]